Protein AF-A0A3P5Y4X8-F1 (afdb_monomer_lite)

Organism: Brassica campestris (NCBI:txid3711)

Structure (mmCIF, N/CA/C/O backbone):
data_AF-A0A3P5Y4X8-F1
#
_entry.id   AF-A0A3P5Y4X8-F1
#
loop_
_atom_site.group_PDB
_atom_site.id
_atom_site.type_symbol
_atom_site.label_atom_id
_atom_site.label_alt_id
_atom_site.label_comp_id
_atom_site.label_asym_id
_atom_site.label_entity_id
_atom_site.label_seq_id
_atom_site.pdbx_PDB_ins_code
_atom_site.Cartn_x
_atom_site.Cartn_y
_atom_site.Cartn_z
_atom_site.occupancy
_atom_site.B_iso_or_equiv
_atom_site.auth_seq_id
_atom_site.auth_comp_id
_atom_site.auth_asym_id
_atom_site.auth_atom_id
_atom_site.pdbx_PDB_model_num
ATOM 1 N N . MET A 1 1 ? 28.676 -9.405 -25.861 1.00 35.66 1 MET A N 1
ATOM 2 C CA . MET A 1 1 ? 27.413 -9.662 -25.138 1.00 35.66 1 MET A CA 1
ATOM 3 C C . MET A 1 1 ? 27.446 -8.802 -23.885 1.00 35.66 1 MET A C 1
ATOM 5 O O . MET A 1 1 ? 27.954 -9.238 -22.862 1.00 35.66 1 MET A O 1
ATOM 9 N N . GLU A 1 2 ? 27.056 -7.532 -23.997 1.00 38.06 2 GLU A N 1
ATOM 10 C CA . GLU A 1 2 ? 27.046 -6.622 -22.847 1.00 38.06 2 GLU A CA 1
ATOM 11 C C . GLU A 1 2 ? 25.797 -6.894 -22.007 1.00 38.06 2 GLU A C 1
ATOM 13 O O . GLU A 1 2 ? 24.659 -6.725 -22.451 1.00 38.06 2 GLU A O 1
ATOM 18 N N . ILE A 1 3 ? 26.027 -7.393 -20.796 1.00 45.16 3 ILE A N 1
ATOM 19 C CA . ILE A 1 3 ? 24.988 -7.681 -19.814 1.00 45.16 3 ILE A CA 1
ATOM 20 C C . ILE A 1 3 ? 24.537 -6.337 -19.233 1.00 45.16 3 ILE A C 1
ATOM 22 O O . ILE A 1 3 ? 25.187 -5.760 -18.364 1.00 45.16 3 ILE A O 1
ATOM 26 N N . ASN A 1 4 ? 23.416 -5.823 -19.739 1.00 43.22 4 ASN A N 1
ATOM 27 C CA . ASN A 1 4 ? 22.763 -4.605 -19.262 1.00 43.22 4 ASN A CA 1
ATOM 28 C C . ASN A 1 4 ? 22.135 -4.831 -17.871 1.00 43.22 4 ASN A C 1
ATOM 30 O O . ASN A 1 4 ? 20.925 -5.004 -17.728 1.00 43.22 4 ASN A O 1
ATOM 34 N N . ASN A 1 5 ? 22.965 -4.821 -16.826 1.00 40.78 5 ASN A N 1
ATOM 35 C CA . ASN A 1 5 ? 22.548 -5.007 -15.430 1.00 40.78 5 ASN A CA 1
ATOM 36 C C . ASN A 1 5 ? 22.014 -3.716 -14.758 1.00 40.78 5 ASN A C 1
ATOM 38 O O . ASN A 1 5 ? 21.580 -3.756 -13.610 1.00 40.78 5 ASN A O 1
ATOM 42 N N . GLY A 1 6 ? 22.024 -2.564 -15.446 1.00 37.75 6 GLY A N 1
ATOM 43 C CA . GLY A 1 6 ? 21.627 -1.262 -14.878 1.00 37.75 6 GLY A CA 1
ATOM 44 C C . GLY A 1 6 ? 20.112 -1.007 -14.800 1.00 37.75 6 GLY A C 1
ATOM 45 O O . GLY A 1 6 ? 19.644 -0.319 -13.887 1.00 37.75 6 GLY A O 1
ATOM 46 N N . SER A 1 7 ? 19.329 -1.593 -15.715 1.00 48.84 7 SER A N 1
ATOM 47 C CA . SER A 1 7 ? 17.865 -1.417 -15.755 1.00 48.84 7 SER A CA 1
ATOM 48 C C . SER A 1 7 ? 17.185 -2.072 -14.551 1.00 48.84 7 S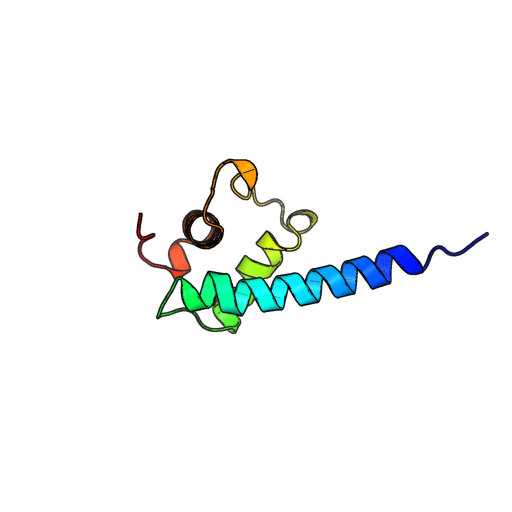ER A C 1
ATOM 50 O O . SER A 1 7 ? 16.421 -1.425 -13.843 1.00 48.84 7 SER A O 1
ATOM 52 N N . GLN A 1 8 ? 17.529 -3.329 -14.248 1.00 46.69 8 GLN A N 1
ATOM 53 C CA . GLN A 1 8 ? 16.860 -4.108 -13.196 1.00 46.69 8 GLN A CA 1
ATOM 54 C C . GLN A 1 8 ? 17.117 -3.564 -11.781 1.00 46.69 8 GLN A C 1
ATOM 56 O O . GLN A 1 8 ? 16.222 -3.584 -10.932 1.00 46.69 8 GLN A O 1
ATOM 61 N N . VAL A 1 9 ? 18.320 -3.040 -11.517 1.00 49.75 9 VAL A N 1
ATOM 62 C CA . VAL A 1 9 ? 18.652 -2.422 -10.221 1.00 49.75 9 VAL A CA 1
ATOM 63 C C . VAL A 1 9 ? 17.896 -1.102 -10.049 1.00 49.75 9 VAL A C 1
ATOM 65 O O . VAL A 1 9 ? 17.327 -0.855 -8.983 1.00 49.75 9 VAL A O 1
ATOM 68 N N . SER A 1 10 ? 17.810 -0.291 -11.108 1.00 58.94 10 SER A N 1
ATOM 69 C CA . SER A 1 10 ? 17.071 0.977 -11.087 1.00 58.94 10 SER A CA 1
ATOM 70 C C . SER A 1 10 ? 15.571 0.768 -10.881 1.00 58.94 10 SER A C 1
ATOM 72 O O . SER A 1 10 ? 14.957 1.483 -10.088 1.00 58.94 10 SER A O 1
ATOM 74 N N . ASP A 1 11 ? 14.983 -0.235 -11.531 1.00 61.31 11 ASP A N 1
ATOM 75 C CA . ASP A 1 11 ? 13.556 -0.545 -11.397 1.00 61.31 11 ASP A CA 1
ATOM 76 C C . ASP A 1 11 ? 13.212 -1.073 -9.993 1.00 61.31 11 ASP A C 1
ATOM 78 O O . ASP A 1 11 ? 12.185 -0.703 -9.412 1.00 61.31 11 ASP A O 1
ATOM 82 N N . SER A 1 12 ? 14.111 -1.853 -9.383 1.00 66.50 12 SER A N 1
ATOM 83 C CA . SER A 1 12 ? 13.972 -2.324 -7.996 1.00 66.50 12 SER A CA 1
ATOM 84 C C . SER A 1 12 ? 14.032 -1.175 -6.978 1.00 66.50 12 SER A C 1
ATOM 86 O O . SER A 1 12 ? 13.212 -1.111 -6.055 1.00 66.50 12 SER A O 1
ATOM 88 N N . ILE A 1 13 ? 14.951 -0.218 -7.161 1.00 72.56 13 ILE A N 1
ATOM 89 C CA . ILE A 1 13 ? 15.075 0.965 -6.289 1.00 72.56 13 ILE A CA 1
ATOM 90 C C . ILE A 1 13 ? 13.845 1.872 -6.423 1.00 72.56 13 ILE A C 1
ATOM 92 O O . ILE A 1 13 ? 13.267 2.277 -5.409 1.00 72.56 13 ILE A O 1
ATOM 96 N N . LYS A 1 14 ? 13.390 2.133 -7.655 1.00 74.31 14 LYS A N 1
ATOM 97 C CA . LYS A 1 14 ? 12.182 2.930 -7.928 1.00 74.31 14 LYS A CA 1
ATOM 98 C C . LYS A 1 14 ? 10.935 2.307 -7.300 1.00 74.31 14 LYS A C 1
ATOM 100 O O . LYS A 1 14 ? 10.158 3.011 -6.656 1.00 74.31 14 LYS A O 1
ATOM 105 N N . THR A 1 15 ? 10.786 0.986 -7.396 1.00 78.75 15 THR A N 1
ATOM 106 C CA . THR A 1 15 ? 9.657 0.260 -6.793 1.00 78.75 15 THR A CA 1
ATOM 107 C C . THR A 1 15 ? 9.671 0.364 -5.267 1.00 78.75 15 THR A C 1
ATOM 109 O O . THR A 1 15 ? 8.641 0.650 -4.660 1.00 78.75 15 THR A O 1
ATOM 112 N N . LYS A 1 16 ? 10.834 0.200 -4.619 1.00 83.88 16 LYS A N 1
ATOM 113 C CA . LYS A 1 16 ? 10.962 0.341 -3.155 1.00 83.88 16 LYS A CA 1
ATOM 114 C C . LYS A 1 16 ? 10.625 1.754 -2.674 1.00 83.88 16 LYS A C 1
ATOM 116 O O . LYS A 1 16 ? 9.916 1.904 -1.678 1.00 83.88 16 LYS A O 1
ATOM 121 N N . ALA A 1 17 ? 11.104 2.777 -3.381 1.00 86.19 17 ALA A N 1
ATOM 122 C CA . ALA A 1 17 ? 10.796 4.170 -3.065 1.00 86.19 17 ALA A CA 1
ATOM 123 C C . ALA A 1 17 ? 9.296 4.464 -3.232 1.00 86.19 17 ALA A C 1
ATOM 125 O O . ALA A 1 17 ? 8.681 5.044 -2.336 1.00 86.19 17 ALA A O 1
ATOM 126 N N . CYS A 1 18 ? 8.690 3.980 -4.322 1.00 86.75 18 CYS A N 1
ATOM 127 C CA . CYS A 1 18 ? 7.254 4.099 -4.548 1.00 86.75 18 CYS A CA 1
ATOM 128 C C . CYS A 1 18 ? 6.447 3.421 -3.432 1.00 86.75 18 CYS A C 1
ATOM 130 O O . CYS A 1 18 ? 5.547 4.041 -2.872 1.00 86.75 18 CYS A O 1
ATOM 132 N N . MET A 1 19 ? 6.807 2.192 -3.044 1.00 90.12 19 MET A N 1
ATOM 133 C CA . MET A 1 19 ? 6.134 1.450 -1.972 1.00 90.12 19 MET A CA 1
ATOM 134 C C . MET A 1 19 ? 6.143 2.216 -0.651 1.00 90.12 19 MET A C 1
ATOM 136 O O . MET A 1 19 ? 5.101 2.354 -0.010 1.00 90.12 19 MET A O 1
ATOM 140 N N . LYS A 1 20 ? 7.304 2.751 -0.253 1.00 90.12 20 LYS A N 1
ATOM 141 C CA . LYS A 1 20 ? 7.431 3.530 0.985 1.00 90.12 20 LYS A CA 1
ATOM 142 C C . LYS A 1 20 ? 6.576 4.799 0.933 1.00 90.12 20 LYS A C 1
ATOM 144 O O . LYS A 1 20 ? 5.843 5.070 1.881 1.00 90.12 20 LYS A O 1
ATOM 149 N N . ASN A 1 21 ? 6.638 5.537 -0.177 1.00 89.38 21 ASN A N 1
ATOM 150 C CA . ASN A 1 21 ? 5.853 6.755 -0.371 1.00 89.38 21 ASN A CA 1
ATOM 151 C C . ASN A 1 21 ? 4.345 6.470 -0.364 1.00 89.38 21 ASN A C 1
ATOM 153 O O . ASN A 1 21 ? 3.589 7.161 0.306 1.00 89.38 21 ASN A O 1
ATOM 157 N N . CYS A 1 22 ? 3.911 5.423 -1.060 1.00 88.62 22 CYS A N 1
ATOM 158 C CA . CYS A 1 22 ? 2.510 5.036 -1.130 1.00 88.62 22 CYS A CA 1
ATOM 159 C C . CYS A 1 22 ? 1.955 4.621 0.240 1.00 88.62 22 CYS A C 1
ATOM 161 O O . CYS A 1 22 ? 0.880 5.075 0.633 1.00 88.62 22 CYS A O 1
ATOM 163 N N . ILE A 1 23 ? 2.684 3.798 1.002 1.00 90.25 23 ILE A N 1
ATOM 164 C CA . ILE A 1 23 ? 2.207 3.332 2.311 1.00 90.25 23 ILE A CA 1
ATOM 165 C C . ILE A 1 23 ? 2.023 4.520 3.260 1.00 90.25 23 ILE A C 1
ATOM 167 O O . ILE A 1 23 ? 0.964 4.639 3.871 1.00 90.25 23 ILE A O 1
ATOM 171 N N . ILE A 1 24 ? 3.022 5.401 3.352 1.00 89.25 24 ILE A N 1
ATOM 172 C CA . ILE A 1 24 ? 3.031 6.499 4.326 1.00 89.25 24 ILE A CA 1
ATOM 173 C C . ILE A 1 24 ? 2.115 7.647 3.875 1.00 89.25 24 ILE A C 1
ATOM 175 O O . ILE A 1 24 ? 1.228 8.042 4.625 1.00 89.25 24 ILE A O 1
ATOM 179 N N . ASN A 1 25 ? 2.290 8.143 2.646 1.00 87.56 25 ASN A N 1
ATOM 180 C CA . ASN A 1 25 ? 1.685 9.401 2.188 1.00 87.56 25 ASN A CA 1
ATOM 181 C C . ASN A 1 25 ? 0.365 9.222 1.426 1.00 87.56 25 ASN A C 1
ATOM 183 O O . ASN A 1 25 ? -0.306 10.205 1.137 1.00 87.56 25 ASN A O 1
ATOM 187 N N . GLN A 1 26 ? -0.013 7.993 1.056 1.00 86.75 26 GLN A N 1
ATOM 188 C CA . GLN A 1 26 ? -1.294 7.745 0.381 1.00 86.75 26 GLN A CA 1
ATOM 189 C C . GLN A 1 26 ? -2.224 6.909 1.251 1.00 86.75 26 GLN A C 1
ATOM 191 O O . GLN A 1 26 ? -3.294 7.363 1.647 1.00 86.75 26 GLN A O 1
ATOM 196 N N . CYS A 1 27 ? -1.800 5.697 1.600 1.00 88.06 27 CYS A N 1
ATOM 197 C CA . CYS A 1 27 ? -2.659 4.743 2.286 1.00 88.06 27 CYS A CA 1
ATOM 198 C C . CYS A 1 27 ? -2.896 5.096 3.762 1.00 88.06 27 CYS A C 1
ATOM 200 O O . CYS A 1 27 ? -4.042 5.195 4.195 1.00 88.06 27 CYS A O 1
ATOM 202 N N . MET A 1 28 ? -1.826 5.304 4.538 1.00 88.06 28 MET A N 1
ATOM 203 C CA . MET A 1 28 ? -1.943 5.628 5.966 1.00 88.06 28 MET A CA 1
ATOM 204 C C . MET A 1 28 ? -2.469 7.040 6.206 1.00 88.06 28 MET A C 1
ATOM 206 O O . MET A 1 28 ? -3.254 7.249 7.123 1.00 88.06 28 MET A O 1
ATOM 210 N N . GLN A 1 29 ? -2.078 7.997 5.365 1.00 85.75 29 GLN A N 1
ATOM 211 C CA . GLN A 1 29 ? -2.595 9.361 5.444 1.00 85.75 29 GLN A CA 1
ATOM 212 C C . GLN A 1 29 ? -4.081 9.441 5.073 1.00 85.75 29 GLN A C 1
ATOM 214 O O . GLN A 1 29 ? -4.819 10.252 5.624 1.00 85.75 29 GLN A O 1
ATOM 219 N N . GLY A 1 30 ? -4.521 8.591 4.149 1.00 78.12 30 GLY A N 1
ATOM 220 C CA . GLY A 1 30 ? -5.883 8.594 3.651 1.00 78.12 30 GLY A CA 1
ATOM 221 C C . GLY A 1 30 ? -6.894 7.813 4.501 1.00 78.12 30 GLY A C 1
ATOM 222 O O . GLY A 1 30 ? -8.090 8.090 4.432 1.00 78.12 30 GLY A O 1
ATOM 223 N N . SER A 1 31 ? -6.444 6.861 5.327 1.00 80.06 31 SER A N 1
ATOM 224 C CA . SER A 1 31 ? -7.322 6.079 6.204 1.00 80.06 31 SER A CA 1
ATOM 225 C C . SER A 1 31 ? -6.742 5.895 7.602 1.00 80.06 31 SER A C 1
ATOM 227 O O . SER A 1 31 ? -5.704 5.275 7.806 1.00 80.06 31 SER A O 1
ATOM 229 N N . HIS A 1 32 ? -7.515 6.309 8.602 1.00 79.81 32 HIS A N 1
ATOM 230 C CA . HIS A 1 32 ? -7.195 6.158 10.024 1.00 79.81 32 HIS A CA 1
ATOM 231 C C . HIS A 1 32 ? -7.148 4.680 10.464 1.00 79.81 32 HIS A C 1
ATOM 233 O O . HIS A 1 32 ? -6.609 4.354 11.518 1.00 79.81 32 HIS A O 1
ATOM 239 N N . LYS A 1 33 ? -7.740 3.774 9.668 1.00 79.94 33 LYS A N 1
ATOM 240 C CA . LYS A 1 33 ? -7.774 2.320 9.908 1.00 79.94 33 LYS A CA 1
ATOM 241 C C . LYS A 1 33 ? -6.693 1.565 9.126 1.00 79.94 33 LYS A C 1
ATOM 243 O O . LYS A 1 33 ? -6.615 0.330 9.219 1.00 79.94 33 LYS A O 1
ATOM 248 N N . ALA A 1 34 ? -5.903 2.274 8.321 1.00 84.00 34 ALA A N 1
ATOM 249 C CA . ALA A 1 34 ? -4.838 1.687 7.536 1.00 84.00 34 ALA A CA 1
ATOM 250 C C . ALA A 1 34 ? -3.647 1.311 8.422 1.00 84.00 34 ALA A C 1
ATOM 252 O O . ALA A 1 34 ? -3.228 2.043 9.313 1.00 84.00 34 ALA A O 1
ATOM 253 N N . THR A 1 35 ? -3.079 0.145 8.139 1.00 86.75 35 THR A N 1
ATOM 254 C CA . THR A 1 35 ? -1.817 -0.313 8.721 1.00 86.75 35 THR A CA 1
ATOM 255 C C . THR A 1 35 ? -0.847 -0.620 7.584 1.00 86.75 35 THR A C 1
ATOM 257 O O . THR A 1 35 ? -1.305 -0.966 6.488 1.00 86.75 35 THR A O 1
ATOM 260 N N . PRO A 1 36 ? 0.480 -0.576 7.809 1.00 85.56 36 PRO A N 1
ATOM 261 C CA . PRO A 1 36 ? 1.456 -0.899 6.767 1.00 85.56 36 PRO A CA 1
ATOM 262 C C . PRO A 1 36 ? 1.177 -2.243 6.075 1.00 85.56 36 PRO A C 1
ATOM 264 O O . PRO A 1 36 ? 1.300 -2.353 4.856 1.00 85.56 36 PRO A O 1
ATOM 267 N N . ALA A 1 37 ? 0.710 -3.240 6.836 1.00 87.50 37 ALA A N 1
ATOM 268 C CA . ALA A 1 37 ? 0.332 -4.553 6.319 1.00 87.50 37 ALA A CA 1
ATOM 269 C C . ALA A 1 37 ? -0.872 -4.498 5.359 1.00 87.50 37 ALA A C 1
ATOM 271 O O . ALA A 1 37 ? -0.827 -5.100 4.287 1.00 87.50 37 ALA A O 1
ATOM 272 N N . LYS A 1 38 ? -1.925 -3.740 5.699 1.00 85.75 38 LYS A N 1
ATOM 273 C CA . LYS A 1 38 ? -3.097 -3.553 4.824 1.00 85.75 38 LYS A CA 1
ATOM 274 C C . LYS A 1 38 ? -2.755 -2.749 3.567 1.00 85.75 38 LYS A C 1
ATOM 276 O O . LYS A 1 38 ? -3.302 -3.026 2.506 1.00 85.75 38 LYS A O 1
ATOM 281 N N . CYS A 1 39 ? -1.823 -1.803 3.676 1.00 87.88 39 CYS A N 1
ATOM 282 C CA . CYS A 1 39 ? -1.384 -0.946 2.574 1.00 87.88 39 CYS A CA 1
ATOM 283 C C . CYS A 1 39 ? -0.444 -1.634 1.581 1.00 87.88 39 CYS A C 1
ATOM 285 O O . CYS A 1 39 ? -0.355 -1.207 0.432 1.00 87.88 39 CYS A O 1
ATOM 287 N N . TYR A 1 40 ? 0.261 -2.690 1.997 1.00 88.00 40 TYR A N 1
ATOM 288 C CA . TYR A 1 40 ? 1.317 -3.301 1.192 1.00 88.00 40 TYR A CA 1
ATOM 289 C C . TYR A 1 40 ? 0.820 -3.799 -0.172 1.00 88.00 40 TYR A C 1
ATOM 291 O O . TYR A 1 40 ? 1.380 -3.440 -1.205 1.00 88.00 40 TYR A O 1
ATOM 299 N N . ARG A 1 41 ? -0.249 -4.603 -0.199 1.00 85.44 41 ARG A N 1
ATOM 300 C CA . ARG A 1 41 ? -0.797 -5.152 -1.451 1.00 85.44 41 ARG A CA 1
ATOM 301 C C . ARG A 1 41 ? -1.338 -4.054 -2.391 1.00 85.44 41 ARG A C 1
ATOM 303 O O . ARG A 1 41 ? -0.908 -4.042 -3.542 1.00 85.44 41 ARG A O 1
ATOM 310 N N . PRO A 1 42 ? -2.186 -3.115 -1.933 1.00 85.62 42 PRO A N 1
ATOM 311 C CA . PRO A 1 42 ? -2.590 -1.941 -2.709 1.00 85.62 42 PRO A CA 1
ATOM 312 C C . PRO A 1 42 ? -1.431 -1.124 -3.284 1.00 85.62 42 PRO A C 1
ATOM 314 O O . PRO A 1 42 ? -1.398 -0.823 -4.473 1.00 85.62 42 PRO A O 1
ATOM 317 N N . CYS A 1 43 ? -0.436 -0.799 -2.455 1.00 86.88 43 CYS A N 1
ATOM 318 C CA . CYS A 1 43 ? 0.705 -0.008 -2.892 1.00 86.88 43 CYS A CA 1
ATOM 319 C C . CYS A 1 43 ? 1.573 -0.761 -3.890 1.00 86.88 43 CYS A C 1
ATOM 321 O O . CYS A 1 43 ? 2.099 -0.155 -4.818 1.00 86.88 43 CYS A O 1
ATOM 323 N N . LYS A 1 44 ? 1.666 -2.086 -3.761 1.00 85.38 44 LYS A N 1
ATOM 324 C CA . LYS A 1 44 ? 2.350 -2.923 -4.746 1.00 85.38 44 LYS A CA 1
ATOM 325 C C . LYS A 1 44 ? 1.672 -2.837 -6.110 1.00 85.38 44 LYS A C 1
ATOM 327 O O . LYS A 1 44 ? 2.370 -2.734 -7.108 1.00 85.38 44 LYS A O 1
ATOM 332 N N . ILE A 1 45 ? 0.340 -2.824 -6.140 1.00 82.75 45 ILE A N 1
ATOM 333 C CA . ILE A 1 45 ? -0.446 -2.657 -7.367 1.00 82.75 45 ILE A CA 1
ATOM 334 C C . ILE A 1 45 ? -0.232 -1.251 -7.952 1.00 82.75 45 ILE A C 1
ATOM 336 O O . ILE A 1 45 ? 0.102 -1.130 -9.123 1.00 82.75 45 ILE A O 1
ATOM 340 N N . MET A 1 46 ? -0.306 -0.194 -7.135 1.00 81.44 46 MET A N 1
ATOM 341 C CA . MET A 1 46 ? -0.071 1.193 -7.581 1.00 81.44 46 MET A CA 1
ATOM 342 C C . MET A 1 46 ? 1.338 1.434 -8.132 1.00 81.44 46 MET A C 1
ATOM 344 O O . MET A 1 46 ? 1.505 2.196 -9.082 1.00 81.44 46 MET A O 1
ATOM 348 N N . CYS A 1 47 ? 2.347 0.811 -7.522 1.00 80.81 47 CYS A N 1
ATOM 349 C CA . CYS A 1 47 ? 3.752 0.993 -7.876 1.00 80.81 47 CYS A CA 1
ATOM 350 C C . CYS A 1 47 ? 4.230 0.074 -9.001 1.00 80.81 47 CYS A C 1
ATOM 352 O O . CYS A 1 47 ? 5.176 0.427 -9.701 1.00 80.81 47 CYS A O 1
ATOM 354 N N . ASP A 1 48 ? 3.601 -1.089 -9.173 1.00 79.25 48 ASP A N 1
ATOM 355 C CA . ASP A 1 48 ? 3.905 -2.047 -10.237 1.00 79.25 48 ASP A CA 1
ATOM 356 C C . ASP A 1 48 ? 2.604 -2.687 -10.771 1.00 79.25 48 ASP A C 1
ATOM 358 O O . ASP A 1 48 ? 2.281 -3.840 -10.454 1.00 79.25 48 ASP A O 1
ATOM 362 N N . PRO A 1 49 ? 1.836 -1.952 -11.603 1.00 65.94 49 PRO A N 1
ATOM 363 C CA . PRO A 1 49 ? 0.558 -2.428 -12.143 1.00 65.94 49 PRO A CA 1
ATOM 364 C C . PRO A 1 49 ? 0.719 -3.680 -13.015 1.00 65.94 49 PRO A C 1
ATOM 366 O O . PRO A 1 49 ? -0.199 -4.493 -13.142 1.00 65.94 49 PRO A O 1
ATOM 369 N N . LYS A 1 50 ? 1.912 -3.862 -13.603 1.00 60.22 50 LYS A N 1
ATOM 370 C CA . LYS A 1 50 ? 2.211 -4.897 -14.602 1.00 60.22 50 LYS A CA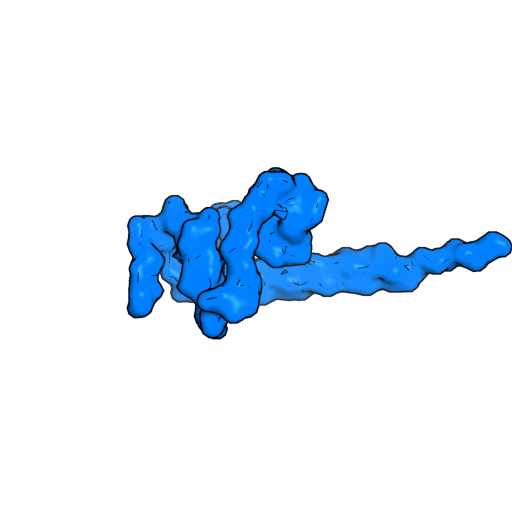 1
ATOM 371 C C . LYS A 1 50 ? 2.186 -6.325 -14.049 1.00 60.22 50 LYS A C 1
ATOM 373 O O . LYS A 1 50 ? 2.258 -7.262 -14.837 1.00 60.22 50 LYS A O 1
ATOM 378 N N . LYS A 1 51 ? 2.060 -6.526 -12.732 1.00 52.88 51 LYS A N 1
ATOM 379 C CA . LYS A 1 51 ? 2.099 -7.867 -12.116 1.00 52.88 51 LYS A CA 1
ATOM 380 C C . LYS A 1 51 ? 0.760 -8.421 -11.629 1.00 52.88 51 LYS A C 1
ATOM 382 O O . LYS A 1 51 ? 0.756 -9.517 -11.075 1.00 52.88 51 LYS A O 1
ATOM 387 N N . GLY A 1 52 ? -0.354 -7.707 -11.804 1.00 52.22 52 GLY A N 1
ATOM 388 C CA . GLY A 1 52 ? -1.626 -8.094 -11.173 1.00 52.22 52 GLY A CA 1
ATOM 389 C C . GLY A 1 52 ? -2.875 -8.108 -12.050 1.00 52.22 52 GLY A C 1
ATOM 390 O O . GLY A 1 52 ? -3.903 -8.566 -11.564 1.00 52.22 52 GLY A O 1
ATOM 391 N N . GLY A 1 53 ? -2.820 -7.602 -13.288 1.00 53.31 53 GLY A N 1
ATOM 392 C CA . GLY A 1 53 ? -3.993 -7.553 -14.175 1.00 53.31 53 GLY A CA 1
ATOM 393 C C . GLY A 1 53 ? -5.168 -6.721 -13.641 1.00 53.31 53 GLY A C 1
ATOM 394 O O . GLY A 1 53 ? -6.287 -6.906 -14.098 1.00 53.31 53 GLY A O 1
ATOM 395 N N . GLN A 1 54 ? -4.941 -5.846 -12.654 1.00 59.66 54 GLN A N 1
ATOM 396 C CA . GLN A 1 54 ? -5.971 -4.939 -12.150 1.00 59.66 54 GLN A CA 1
ATOM 397 C C . GLN A 1 54 ? -5.946 -3.636 -12.941 1.00 59.66 54 GLN A C 1
ATOM 399 O O . GLN A 1 54 ? -4.906 -2.978 -13.013 1.00 59.66 54 GLN A O 1
ATOM 404 N N . ASP A 1 55 ? -7.103 -3.263 -13.485 1.00 62.84 55 ASP A N 1
ATOM 405 C CA . ASP A 1 55 ? -7.340 -1.957 -14.089 1.00 62.84 55 ASP A CA 1
ATOM 406 C C . ASP A 1 55 ? -7.321 -0.885 -12.999 1.00 62.84 55 ASP A C 1
ATOM 408 O O . ASP A 1 55 ? -8.316 -0.616 -12.327 1.00 62.84 55 ASP A O 1
ATOM 412 N N . ILE A 1 56 ? -6.146 -0.292 -12.787 1.00 69.69 56 ILE A N 1
ATOM 413 C CA . ILE A 1 56 ? -6.003 0.845 -11.883 1.00 69.69 56 ILE A CA 1
ATOM 414 C C . ILE A 1 56 ? -6.522 2.083 -12.600 1.00 69.69 56 ILE A C 1
ATOM 416 O O . ILE A 1 56 ? -6.093 2.381 -13.717 1.00 69.69 56 ILE A O 1
ATOM 420 N N . ALA A 1 57 ? -7.372 2.852 -11.923 1.00 65.38 57 ALA A N 1
ATOM 421 C CA . ALA A 1 57 ? -7.899 4.105 -12.453 1.00 65.38 57 ALA A CA 1
ATOM 422 C C . ALA A 1 57 ? -6.772 5.008 -13.007 1.00 65.38 57 ALA A C 1
ATOM 424 O O . ALA A 1 57 ? -5.683 5.079 -12.422 1.00 65.38 57 ALA A O 1
ATOM 425 N N . ASN A 1 58 ? -7.015 5.672 -14.142 1.00 64.94 58 ASN A N 1
ATOM 426 C CA . ASN A 1 58 ? -5.995 6.417 -14.890 1.00 64.94 58 ASN A CA 1
AT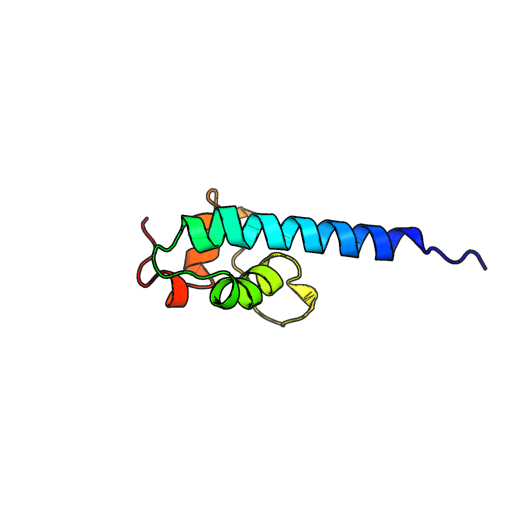OM 427 C C . ASN A 1 58 ? -5.298 7.470 -13.997 1.00 64.94 58 ASN A C 1
ATOM 429 O O . ASN A 1 58 ? -5.988 8.335 -13.463 1.00 64.94 58 ASN A O 1
ATOM 433 N N . PRO A 1 59 ? -3.955 7.450 -13.849 1.00 64.06 59 PRO A N 1
ATOM 434 C CA . PRO A 1 59 ? -3.232 8.451 -13.061 1.00 64.06 59 PRO A CA 1
ATOM 435 C C . PRO A 1 59 ? -3.529 9.896 -13.469 1.00 64.06 59 PRO A C 1
ATOM 437 O O . PRO A 1 59 ? -3.509 10.770 -12.616 1.00 64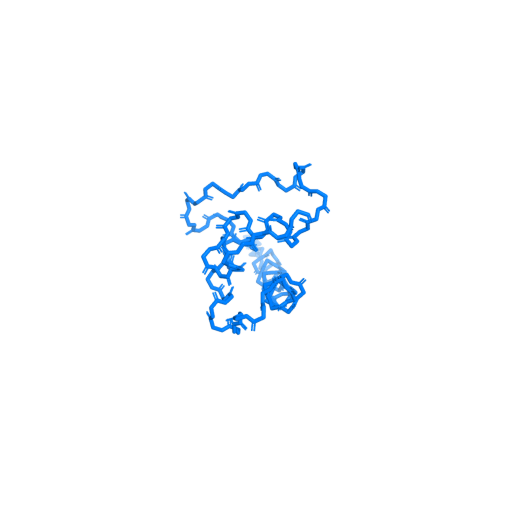.06 59 PRO A O 1
ATOM 440 N N . HIS A 1 60 ? -3.806 10.138 -14.752 1.00 66.56 60 HIS A N 1
ATOM 441 C CA . HIS A 1 60 ? -4.054 11.474 -15.297 1.00 66.56 60 HIS A CA 1
ATOM 442 C C . HIS A 1 60 ? -5.487 11.969 -15.080 1.00 66.56 60 HIS A C 1
ATOM 444 O O . HIS A 1 60 ? -5.744 13.155 -15.247 1.00 66.56 60 HIS A O 1
ATOM 450 N N . ALA A 1 61 ? -6.413 11.078 -14.718 1.00 64.69 61 ALA A N 1
ATOM 451 C CA . ALA A 1 61 ? -7.801 11.443 -14.445 1.00 64.69 61 ALA A CA 1
ATOM 452 C C . ALA A 1 61 ? -8.007 11.976 -13.016 1.00 64.69 61 ALA A C 1
ATOM 454 O O . ALA A 1 61 ? -9.054 12.548 -12.737 1.00 64.69 61 ALA A O 1
ATOM 455 N N . TYR A 1 62 ? -7.023 11.809 -12.123 1.00 64.62 62 TYR A N 1
ATOM 456 C CA . TYR A 1 62 ? -7.130 12.189 -10.714 1.00 64.62 62 TYR A CA 1
ATOM 457 C C . TYR A 1 62 ? -5.991 13.121 -10.318 1.00 64.62 62 TYR A C 1
ATOM 459 O O . TYR A 1 62 ? -4.821 12.742 -10.355 1.00 64.62 62 TYR A O 1
ATOM 467 N N . HIS A 1 63 ? -6.338 14.332 -9.883 1.00 70.38 63 HIS A N 1
ATOM 468 C CA . HIS A 1 63 ? -5.365 15.304 -9.380 1.00 70.38 63 HIS A CA 1
ATOM 469 C C . HIS A 1 63 ? -4.786 14.891 -8.020 1.00 70.38 63 HIS A C 1
ATOM 471 O O . HIS A 1 63 ? -3.634 15.208 -7.720 1.00 70.38 63 HIS A O 1
ATOM 477 N N . ASN A 1 64 ? -5.562 14.166 -7.205 1.00 79.38 64 ASN A N 1
ATOM 478 C CA . ASN A 1 64 ? -5.140 13.734 -5.882 1.00 79.38 64 ASN A CA 1
ATOM 479 C C . ASN A 1 64 ? -4.765 12.235 -5.868 1.00 79.38 64 ASN A C 1
ATOM 481 O O . ASN A 1 64 ? -5.621 11.369 -6.078 1.00 79.38 64 ASN A O 1
ATOM 485 N N . PRO A 1 65 ? -3.500 11.881 -5.569 1.00 74.44 65 PRO A N 1
ATOM 486 C CA . PRO A 1 65 ? -3.081 10.486 -5.478 1.00 74.44 65 PRO A CA 1
ATOM 487 C C . PRO A 1 65 ? -3.768 9.720 -4.335 1.00 74.44 65 PRO A C 1
ATOM 489 O O . PRO A 1 65 ? -3.921 8.506 -4.448 1.00 74.44 65 PRO A O 1
ATOM 492 N N . ILE A 1 66 ? -4.206 10.399 -3.267 1.00 80.38 66 ILE A N 1
ATOM 493 C CA . ILE A 1 66 ? -4.959 9.788 -2.158 1.00 80.38 66 ILE A CA 1
ATOM 494 C C . ILE A 1 66 ? -6.371 9.415 -2.615 1.00 80.38 66 ILE A C 1
ATOM 496 O O . ILE A 1 66 ? -6.836 8.318 -2.323 1.00 80.38 66 ILE A O 1
ATOM 500 N N . GLU A 1 67 ? -7.032 10.294 -3.365 1.00 81.44 67 GLU A N 1
ATOM 501 C CA . GLU A 1 67 ? -8.371 10.059 -3.916 1.00 81.44 67 GLU A CA 1
ATOM 502 C C . GLU A 1 67 ? -8.351 8.892 -4.907 1.00 81.44 67 GLU A C 1
ATOM 504 O O . GLU A 1 67 ? -9.104 7.928 -4.763 1.00 81.44 67 GLU A O 1
ATOM 509 N N . ARG A 1 68 ? -7.385 8.902 -5.836 1.00 80.38 68 ARG A N 1
ATOM 510 C CA . ARG A 1 68 ? -7.138 7.780 -6.748 1.0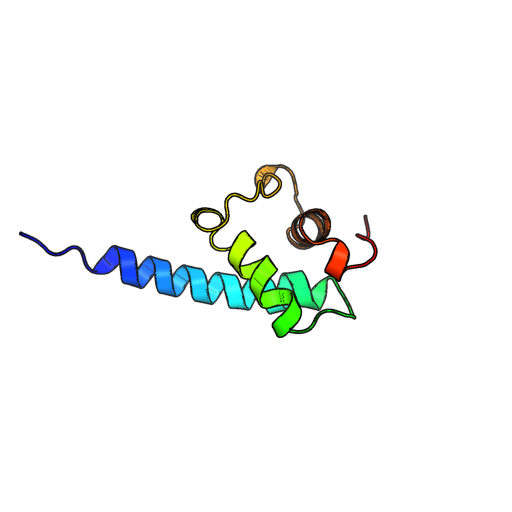0 80.38 68 ARG A CA 1
ATOM 511 C C . ARG A 1 68 ? -6.911 6.480 -5.984 1.00 80.38 68 ARG A C 1
ATOM 513 O O . ARG A 1 68 ? -7.472 5.445 -6.344 1.00 80.38 68 ARG A O 1
ATOM 520 N N . PHE A 1 69 ? -6.078 6.511 -4.945 1.00 82.50 69 PHE A N 1
ATOM 521 C CA . PHE A 1 69 ? -5.822 5.339 -4.116 1.00 82.50 69 PHE A CA 1
ATOM 522 C C . PHE A 1 69 ? -7.104 4.863 -3.427 1.00 82.50 69 PHE A C 1
ATOM 524 O O . PHE A 1 69 ? -7.396 3.669 -3.429 1.00 82.50 69 PHE A O 1
ATOM 531 N N . CYS A 1 70 ? -7.899 5.785 -2.893 1.00 81.12 70 CYS A N 1
ATOM 532 C CA . CYS A 1 70 ? -9.153 5.456 -2.244 1.00 81.12 70 CYS A CA 1
ATOM 533 C C . CYS A 1 70 ? -10.152 4.808 -3.206 1.00 81.12 70 CYS A C 1
ATOM 535 O O . CYS A 1 70 ? -10.740 3.793 -2.858 1.00 81.12 70 CYS A O 1
ATOM 537 N N . ILE A 1 71 ? -10.300 5.315 -4.431 1.00 81.94 71 ILE A N 1
ATOM 538 C CA . ILE A 1 71 ? -11.220 4.741 -5.426 1.00 81.94 71 ILE A CA 1
ATOM 539 C C . ILE A 1 71 ? -10.830 3.302 -5.776 1.00 81.94 71 ILE A C 1
ATOM 541 O O . ILE A 1 71 ? -11.687 2.425 -5.849 1.00 81.94 71 ILE A O 1
ATOM 545 N N . ASN A 1 72 ? -9.531 3.036 -5.928 1.00 80.50 72 ASN A N 1
ATOM 546 C CA . ASN A 1 72 ? -9.040 1.691 -6.237 1.00 80.50 72 ASN A CA 1
ATOM 547 C C . ASN A 1 72 ? -9.079 0.744 -5.021 1.00 80.50 72 ASN A C 1
ATOM 549 O O . ASN A 1 72 ? -9.182 -0.471 -5.185 1.00 80.50 72 ASN A O 1
ATOM 553 N N . PHE A 1 73 ? -8.997 1.273 -3.795 1.00 83.31 73 PHE A N 1
ATOM 554 C CA . PHE A 1 73 ? -8.877 0.487 -2.560 1.00 83.31 73 PHE A CA 1
ATOM 555 C C . PHE A 1 73 ? -9.831 0.968 -1.458 1.00 83.31 73 PHE A C 1
ATOM 557 O O . PHE A 1 73 ? -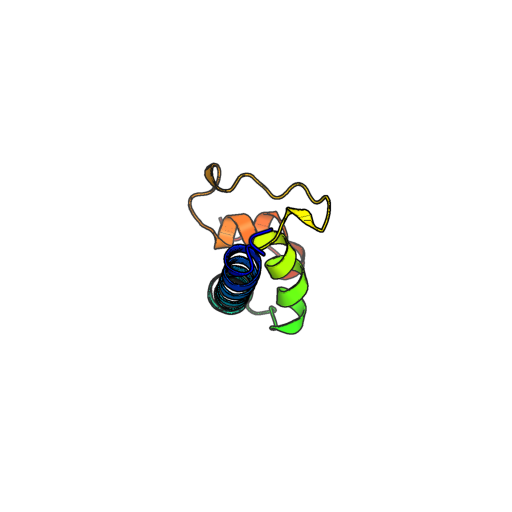9.455 1.071 -0.286 1.00 83.31 73 PHE A O 1
ATOM 564 N N . ASN A 1 74 ? -11.086 1.230 -1.827 1.00 81.94 74 ASN A N 1
ATOM 565 C CA . ASN A 1 74 ? -12.100 1.828 -0.948 1.00 81.94 74 ASN A CA 1
ATOM 566 C C . ASN A 1 74 ? -12.353 1.008 0.329 1.00 81.94 74 ASN A C 1
ATOM 568 O O . ASN A 1 74 ? -12.620 1.571 1.389 1.00 81.94 74 ASN A O 1
ATOM 572 N N . TRP A 1 75 ? -12.155 -0.309 0.267 1.00 78.81 75 TRP A N 1
ATOM 573 C CA . TRP A 1 75 ? -12.263 -1.244 1.385 1.00 78.81 75 TRP A CA 1
ATOM 574 C C . TRP A 1 75 ? -11.282 -0.943 2.535 1.00 78.81 75 TRP A C 1
ATOM 576 O O . TRP A 1 75 ? -11.504 -1.390 3.659 1.00 78.81 75 TRP A O 1
ATOM 586 N N . ILE A 1 76 ? -10.216 -0.168 2.291 1.00 80.00 76 ILE A N 1
ATOM 587 C CA . ILE A 1 76 ? -9.296 0.327 3.333 1.00 80.00 76 ILE A CA 1
ATOM 588 C C . ILE A 1 76 ? -9.809 1.627 3.964 1.00 80.00 76 ILE A C 1
ATOM 590 O O . ILE A 1 76 ? -9.562 1.884 5.145 1.00 80.00 76 ILE A O 1
ATOM 594 N N . PHE A 1 77 ? -10.507 2.451 3.187 1.00 72.25 77 PHE A N 1
ATOM 595 C CA . PHE A 1 77 ? -10.898 3.817 3.540 1.00 72.25 77 PHE A CA 1
ATOM 596 C C . PHE A 1 77 ? -12.314 3.901 4.105 1.00 72.25 77 PHE A C 1
ATOM 598 O O . PHE A 1 77 ? -12.632 4.866 4.794 1.00 72.25 77 PHE A O 1
ATOM 605 N N . ASN A 1 78 ? -13.143 2.873 3.889 1.00 67.94 78 ASN A N 1
ATOM 606 C CA . ASN A 1 78 ? -14.568 2.807 4.233 1.00 67.94 78 ASN A CA 1
ATOM 607 C C . ASN A 1 78 ? -15.425 3.797 3.416 1.00 67.94 78 ASN A C 1
ATOM 609 O O . ASN A 1 78 ? -16.435 3.402 2.849 1.00 67.94 78 ASN A O 1
ATOM 613 N N . THR A 1 79 ? -14.986 5.051 3.299 1.00 66.69 79 THR A N 1
ATOM 614 C CA . THR A 1 79 ? -15.527 6.095 2.420 1.00 66.69 79 THR A CA 1
ATOM 615 C C . THR A 1 79 ? -14.383 6.961 1.910 1.00 66.69 79 THR A C 1
ATOM 617 O O . THR A 1 79 ? -13.554 7.412 2.704 1.00 66.69 79 THR A O 1
ATOM 620 N N . CYS A 1 80 ? -14.357 7.224 0.608 1.00 65.75 80 CYS A N 1
ATOM 621 C CA . CYS A 1 80 ? -13.479 8.234 0.034 1.00 65.75 80 CYS A CA 1
ATOM 622 C C . CYS A 1 80 ? -14.057 9.603 0.364 1.00 65.75 80 CYS A C 1
ATOM 624 O O . CYS A 1 80 ? -15.202 9.867 0.016 1.00 65.75 80 CYS A O 1
ATOM 626 N N . LYS A 1 81 ? -13.309 10.434 1.096 1.00 56.81 81 LYS A N 1
ATOM 627 C CA . LYS A 1 81 ? -13.671 11.847 1.195 1.00 56.81 81 LYS A CA 1
ATOM 628 C C . LYS A 1 81 ? -13.417 12.471 -0.173 1.00 56.81 81 LYS A C 1
ATOM 630 O O . LYS A 1 81 ? -12.279 12.409 -0.639 1.00 56.81 81 LYS A O 1
ATOM 635 N N . GLU A 1 82 ? -14.493 12.965 -0.778 1.00 49.91 82 GLU A N 1
ATOM 636 C CA . GLU A 1 82 ? -14.474 13.911 -1.900 1.00 49.91 82 GLU A CA 1
ATOM 637 C C . GLU A 1 82 ? -13.641 15.153 -1.553 1.00 49.91 82 GLU A C 1
ATOM 639 O O . GLU A 1 82 ? -13.666 15.577 -0.368 1.00 49.91 82 GLU A O 1
#

Foldseek 3Di:
DDDPPPPVVVLVVQLVVQLVCCQPVAQVVQAVQDDSVNRNVLSNCVSCVPPPPDDQDDPVVDPDSNLSSCVSCVVSNVDGDD

Sequence (82 aa):
MEINNGSQVSDSIKTKACMKNCIINQCMQGSHKATPAKCYRPCKIMCDPKKGGQDIANPHAYHNPIERFCINFNWIFNTCKE

Secondary structure (DSSP, 8-state):
-----HHHHHHHHHHHHHHHHHIIIIIIHH-TT--HHHHHHHHHHHH-GGGT---PPPGGG-S-HHHHHHHHTHHHHSS---

pLDDT: mean 72.96, std 14.88, range [35.66, 90.25]

Radius of gyration: 14.34 Å; chains: 1; bounding box: 43×25×35 Å